Protein AF-A0A9P6I4V7-F1 (afdb_monomer)

InterPro domains:
  IPR004217 Tim10-like [PF02953] (70-133)
  IPR035427 Tim10-like domain superfamily [G3DSA:1.10.287.810] (57-144)
  IPR035427 Tim10-like domain superfamily [SSF144122] (77-143)
  IPR050673 Mitochondrial import inner membrane translocase subunit [PTHR13172] (66-143)

Secondary structure (DSSP, 8-state):
-----PPP-------SHHHHHHHHHHHHHHHHHTSPPP-------------------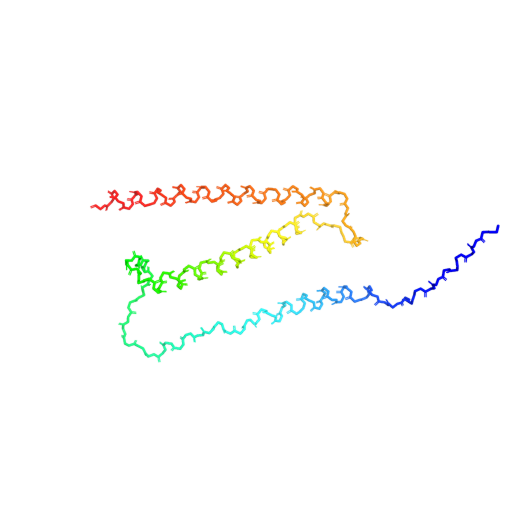-S---HHHHHHHHHHHHHHHHHHHHHHHHHHHHHHHHHH----SSSS--HHHHHHHHHHHHHHHHHHHHHHHHHHHHHHHHHHHHHHT-

Solvent-accessible surface area (backbone atoms only — not comparable to full-atom values): 9210 Å² total; per-residue (Å²): 137,83,84,82,83,77,83,77,82,75,82,88,69,80,71,65,72,49,52,60,48,45,53,55,51,46,54,57,44,52,69,56,60,70,64,62,72,79,72,80,72,75,85,69,90,81,70,89,85,76,79,89,78,87,61,90,77,87,70,81,76,52,77,68,54,46,53,53,47,52,54,51,50,56,55,46,52,56,53,52,50,54,50,52,50,50,55,50,51,54,53,34,44,74,74,33,64,86,76,83,91,55,99,64,81,50,72,67,34,53,54,39,39,57,52,42,53,53,50,50,54,53,48,54,52,53,52,51,54,54,48,53,54,50,54,53,51,53,54,53,53,61,62,73,79,110

Sequence (146 aa):
MLEQQSAVPVPKVDLQRNFIVIVQQHISRHQQTSRQPPILEDTRSNLPNHKPQWTPSFTSLTKTEEAQLQQRLQKRQVKEFMNLFGNLVDHCFVSCIDDFTSKSLSSRETGCISRCVQKQMFSQQRLSERFQEHNAQMTAQMQQNQ

Mean predicted aligned error: 17.01 Å

Foldseek 3Di:
DDDDDDDDDDDPDPPPVVPVVVVVVVVVVVVVCVPDPDDPPPPPPDDPDDDPPPDPPPDDDDPVRVVVVVVVVVVVVVVVVVVLVVVLCVVLCVVQPDDPPDPDDDPRSVVSSVVSNVVSVVVVVVVVVVVVVVVVVVVVVVVVVD

Radius of gyration: 26.48 Å; Cα contacts (8 Å, |Δi|>4): 16; chains: 1; bounding box: 74×67×58 Å

Structure (mmCIF, N/CA/C/O backbone):
data_AF-A0A9P6I4V7-F1
#
_entry.id   AF-A0A9P6I4V7-F1
#
loop_
_atom_site.group_PDB
_atom_site.id
_atom_site.type_symbol
_atom_site.label_atom_id
_atom_site.label_alt_id
_atom_site.label_comp_id
_atom_site.label_asym_id
_atom_site.label_entity_id
_atom_site.label_seq_id
_atom_site.pdbx_PDB_ins_code
_atom_site.Cartn_x
_atom_site.Cartn_y
_atom_site.Cartn_z
_atom_site.occupancy
_atom_site.B_iso_or_equiv
_atom_site.auth_seq_id
_atom_site.auth_comp_id
_atom_site.auth_asym_id
_atom_site.auth_atom_id
_atom_site.pdbx_PDB_model_num
ATOM 1 N N . MET A 1 1 ? 35.462 -43.775 -22.709 1.00 44.00 1 MET A N 1
ATOM 2 C CA . MET A 1 1 ? 34.090 -44.048 -23.177 1.00 44.00 1 MET A CA 1
ATOM 3 C C . MET A 1 1 ? 33.190 -43.008 -22.538 1.00 44.00 1 MET A C 1
ATOM 5 O O . MET A 1 1 ? 32.948 -43.091 -21.345 1.00 44.00 1 MET A O 1
ATOM 9 N N . LEU A 1 2 ? 32.861 -41.955 -23.290 1.00 42.66 2 LEU A N 1
ATOM 10 C CA . LEU A 1 2 ? 31.947 -40.893 -22.870 1.00 42.66 2 LEU A CA 1
ATOM 11 C C . LEU A 1 2 ? 30.522 -41.349 -23.180 1.00 42.66 2 LEU A C 1
ATOM 13 O O . LEU A 1 2 ? 30.220 -41.695 -24.321 1.00 42.66 2 LEU A O 1
ATOM 17 N N . GLU A 1 3 ? 29.686 -41.374 -22.151 1.00 48.09 3 GLU A N 1
ATOM 18 C CA . GLU A 1 3 ? 28.265 -41.683 -22.242 1.00 48.09 3 GLU A CA 1
ATOM 19 C C . GLU A 1 3 ? 27.541 -40.585 -23.035 1.00 48.09 3 GLU A C 1
ATOM 21 O O . GLU A 1 3 ? 27.592 -39.400 -22.702 1.00 48.09 3 GLU A O 1
ATOM 26 N N . GLN A 1 4 ? 26.888 -40.994 -24.118 1.00 47.97 4 GLN A N 1
ATOM 27 C CA . GLN A 1 4 ? 25.976 -40.175 -24.905 1.00 47.97 4 GLN A CA 1
ATOM 28 C C . GLN A 1 4 ? 24.698 -39.910 -24.105 1.00 47.97 4 GLN A C 1
ATOM 30 O O . GLN A 1 4 ? 23.885 -40.810 -23.914 1.00 47.97 4 GLN A O 1
ATOM 35 N N . GLN A 1 5 ? 24.478 -38.658 -23.706 1.00 47.41 5 GLN A N 1
ATOM 36 C CA . GLN A 1 5 ? 23.143 -38.172 -23.360 1.00 47.41 5 GLN A CA 1
ATOM 37 C C . GLN A 1 5 ? 22.449 -37.718 -24.644 1.00 47.41 5 GLN A C 1
ATOM 39 O O . GLN A 1 5 ? 22.793 -36.700 -25.243 1.00 47.41 5 GLN A O 1
ATOM 44 N N . SER A 1 6 ? 21.482 -38.519 -25.084 1.00 41.91 6 SER A N 1
ATOM 45 C CA . SER A 1 6 ? 20.533 -38.159 -26.129 1.00 41.91 6 SER A CA 1
ATOM 46 C C . SER A 1 6 ? 19.486 -37.204 -25.549 1.00 41.91 6 SER A C 1
ATOM 48 O O . SER A 1 6 ? 18.859 -37.465 -24.524 1.00 41.91 6 SER A O 1
ATOM 50 N N . ALA A 1 7 ? 19.326 -36.056 -26.203 1.00 45.28 7 ALA A N 1
ATOM 51 C CA . ALA A 1 7 ? 18.296 -35.081 -25.890 1.00 45.28 7 ALA A CA 1
ATOM 52 C C . ALA A 1 7 ? 16.911 -35.675 -26.193 1.00 45.28 7 ALA A C 1
ATOM 54 O O 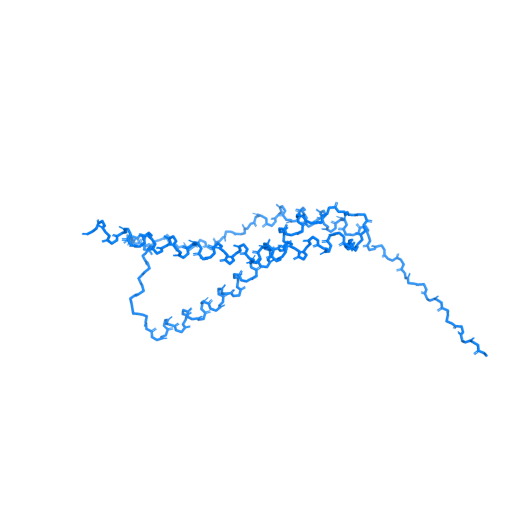. ALA A 1 7 ? 16.616 -36.017 -27.338 1.00 45.28 7 ALA A O 1
ATOM 55 N N . VAL A 1 8 ? 16.050 -35.773 -25.180 1.00 52.25 8 VAL A N 1
ATOM 56 C CA . VAL A 1 8 ? 14.628 -36.075 -25.386 1.00 52.25 8 VAL A CA 1
ATOM 57 C C . VAL A 1 8 ? 13.927 -34.785 -25.837 1.00 52.25 8 VAL A C 1
ATOM 59 O O . VAL A 1 8 ? 14.006 -33.776 -25.131 1.00 52.25 8 VAL A O 1
ATOM 62 N N . PRO A 1 9 ? 13.233 -34.770 -26.989 1.00 48.50 9 PRO A N 1
ATOM 63 C CA . PRO A 1 9 ? 12.470 -33.611 -27.427 1.00 48.50 9 PRO A CA 1
ATOM 64 C C . PRO A 1 9 ? 11.212 -33.470 -26.564 1.00 48.50 9 PRO A C 1
ATOM 66 O O . PRO A 1 9 ? 10.292 -34.283 -26.631 1.00 48.50 9 PRO A O 1
ATOM 69 N N . VAL A 1 10 ? 11.169 -32.420 -25.744 1.00 52.50 10 VAL A N 1
ATOM 70 C CA . VAL A 1 10 ? 9.962 -32.035 -25.002 1.00 52.50 10 VAL A CA 1
ATOM 71 C C . VAL A 1 10 ? 8.901 -31.594 -26.020 1.00 52.50 10 VAL A C 1
ATOM 73 O O . VAL A 1 10 ? 9.214 -30.763 -26.883 1.00 52.50 10 VAL A O 1
ATOM 76 N N . PRO A 1 11 ? 7.662 -32.117 -25.968 1.00 45.81 11 PRO A N 1
ATOM 77 C CA . PRO A 1 11 ? 6.611 -31.694 -26.880 1.00 45.81 11 PRO A CA 1
ATOM 78 C C . PRO A 1 11 ? 6.365 -30.191 -26.711 1.00 45.81 11 PRO A C 1
ATOM 80 O O . PRO A 1 11 ? 6.064 -29.711 -25.617 1.00 45.81 11 PRO A O 1
ATOM 83 N N . LYS A 1 12 ? 6.505 -29.441 -27.810 1.00 53.00 12 LYS A N 1
ATOM 84 C CA . LYS A 1 12 ? 6.112 -28.031 -27.909 1.00 53.00 12 LYS A CA 1
ATOM 85 C C . LYS A 1 12 ? 4.587 -27.952 -27.882 1.00 53.00 12 LYS A C 1
ATOM 87 O O . LYS A 1 12 ? 3.950 -27.801 -28.916 1.00 53.00 12 LYS A O 1
ATOM 92 N N . VAL A 1 13 ? 4.004 -28.106 -26.699 1.00 46.28 13 VAL A N 1
ATOM 93 C CA . VAL A 1 13 ? 2.611 -27.737 -26.460 1.00 46.28 13 VAL A CA 1
ATOM 94 C C . VAL A 1 13 ? 2.597 -26.238 -26.182 1.00 46.28 13 VAL A C 1
ATOM 96 O O . VAL A 1 13 ? 3.196 -25.763 -25.217 1.00 46.28 13 VAL A O 1
ATOM 99 N N . ASP A 1 14 ? 1.974 -25.498 -27.093 1.00 48.72 14 ASP A N 1
ATOM 100 C CA . ASP A 1 14 ? 1.775 -24.051 -27.093 1.00 48.72 14 ASP A CA 1
ATOM 101 C C . ASP A 1 14 ? 1.277 -23.500 -25.744 1.00 48.72 14 ASP A C 1
ATOM 103 O O . ASP A 1 14 ? 0.081 -23.375 -25.485 1.00 48.72 14 ASP A O 1
ATOM 107 N N . LEU A 1 15 ? 2.214 -23.094 -24.883 1.00 54.06 15 LEU A N 1
ATOM 108 C CA . LEU A 1 15 ? 1.932 -22.444 -23.596 1.00 54.06 15 LEU A CA 1
ATOM 109 C C . LEU A 1 15 ? 2.087 -20.912 -23.640 1.00 54.06 15 LEU A C 1
ATOM 111 O O . LEU A 1 15 ? 2.094 -20.247 -22.606 1.00 54.06 15 LEU A O 1
ATOM 115 N N . GLN A 1 16 ? 2.252 -20.327 -24.829 1.00 49.19 16 GLN A N 1
ATOM 116 C CA . GLN A 1 16 ? 2.493 -18.885 -24.997 1.00 49.19 16 GLN A CA 1
ATOM 117 C C . GLN A 1 16 ? 1.348 -18.145 -25.685 1.00 49.19 16 GLN A C 1
ATOM 119 O O . GLN A 1 16 ? 1.150 -16.965 -25.410 1.00 49.19 16 GLN A O 1
ATOM 124 N N . ARG A 1 17 ? 0.508 -18.839 -26.461 1.00 47.16 17 ARG A N 1
ATOM 125 C CA . ARG A 1 17 ? -0.766 -18.276 -26.931 1.00 47.16 17 ARG A CA 1
ATOM 126 C C . ARG A 1 17 ? -1.822 -18.199 -25.826 1.00 47.16 17 ARG A C 1
ATOM 128 O O . ARG A 1 17 ? -2.758 -17.419 -25.935 1.00 47.16 17 ARG A O 1
ATOM 135 N N . ASN A 1 18 ? -1.625 -18.945 -24.738 1.00 53.72 18 ASN A N 1
ATOM 136 C CA . ASN A 1 18 ? -2.512 -18.938 -23.584 1.00 53.72 18 ASN A CA 1
ATOM 137 C C . ASN A 1 18 ? -2.223 -17.829 -22.575 1.00 53.72 18 ASN A C 1
ATOM 139 O O . ASN A 1 18 ? -3.155 -17.465 -21.895 1.00 53.72 18 ASN A O 1
ATOM 143 N N . PHE A 1 19 ? -1.026 -17.249 -22.439 1.00 55.59 19 PHE A N 1
ATOM 144 C CA . PHE A 1 19 ? -0.811 -16.267 -21.356 1.00 55.59 19 PHE A CA 1
ATOM 145 C C . PHE A 1 19 ? -1.361 -14.877 -21.694 1.00 55.59 19 PHE A C 1
ATOM 147 O O . PHE A 1 19 ? -2.011 -14.263 -20.858 1.00 55.59 19 PHE A O 1
ATOM 154 N N . ILE A 1 20 ? -1.203 -14.425 -22.944 1.00 58.53 20 ILE A N 1
ATOM 155 C CA . ILE A 1 20 ? -1.872 -13.207 -23.425 1.00 58.53 20 ILE A CA 1
ATOM 156 C C . ILE A 1 20 ? -3.387 -13.422 -23.425 1.00 58.53 20 ILE A C 1
ATOM 158 O O . ILE A 1 20 ? -4.099 -12.586 -22.892 1.00 58.53 20 ILE A O 1
ATOM 162 N N . VAL A 1 21 ? -3.891 -14.573 -23.898 1.00 54.94 21 VAL A N 1
ATOM 163 C CA . VAL A 1 21 ? -5.324 -14.906 -23.790 1.00 54.94 21 VAL A CA 1
ATOM 164 C C . VAL A 1 21 ? -5.757 -15.028 -22.330 1.00 54.94 21 VAL A C 1
ATOM 166 O O . VAL A 1 21 ? -6.829 -14.557 -22.015 1.00 54.94 21 VAL A O 1
ATOM 169 N N . ILE A 1 22 ? -4.953 -15.558 -21.407 1.00 62.81 22 ILE A N 1
ATOM 170 C CA . ILE A 1 22 ? -5.280 -15.645 -19.977 1.00 62.81 22 ILE A CA 1
ATOM 171 C C . ILE A 1 22 ? -5.325 -14.253 -19.366 1.00 62.81 22 ILE A C 1
ATOM 173 O O . ILE A 1 22 ? -6.294 -13.977 -18.686 1.00 62.81 22 ILE A O 1
ATOM 177 N N . VAL A 1 23 ? -4.376 -13.354 -19.634 1.00 67.19 23 VAL A N 1
ATOM 178 C CA . VAL A 1 23 ? -4.403 -11.978 -19.112 1.00 67.19 23 VAL A CA 1
ATOM 179 C C . VAL A 1 23 ? -5.534 -11.171 -19.763 1.00 67.19 23 VAL A C 1
ATOM 181 O O . VAL A 1 23 ? -6.283 -10.516 -19.049 1.00 67.19 23 VAL A O 1
ATOM 184 N N . GLN A 1 24 ? -5.780 -11.303 -21.071 1.00 53.25 24 GLN A N 1
ATOM 185 C CA . GLN A 1 24 ? -6.917 -10.671 -21.761 1.00 53.25 24 GLN A CA 1
ATOM 186 C C . GLN A 1 24 ? -8.272 -11.241 -21.288 1.00 53.25 24 GLN A C 1
ATOM 188 O O . GLN A 1 24 ? -9.235 -10.496 -21.112 1.00 53.25 24 GLN A O 1
ATOM 193 N N . GLN A 1 25 ? -8.351 -12.548 -21.018 1.00 52.94 25 GLN A N 1
ATOM 194 C CA . GLN A 1 25 ? -9.519 -13.254 -20.476 1.00 52.94 25 GLN A CA 1
ATOM 195 C C . GLN A 1 25 ? -9.668 -13.011 -18.968 1.00 52.94 25 GLN A C 1
ATOM 197 O O . GLN A 1 25 ? -10.775 -13.127 -18.455 1.00 52.94 25 GLN A O 1
ATOM 202 N N . HIS A 1 26 ? -8.598 -12.665 -18.246 1.00 59.25 26 HIS A N 1
ATOM 203 C CA . HIS A 1 26 ? -8.618 -12.320 -16.824 1.00 59.25 26 HIS A CA 1
ATOM 204 C C . HIS A 1 26 ? -8.962 -10.844 -16.620 1.00 59.25 26 HIS A C 1
ATOM 206 O O . HIS A 1 26 ? -9.717 -10.560 -15.701 1.00 59.25 26 HIS A O 1
ATOM 212 N N . ILE A 1 27 ? -8.536 -9.943 -17.516 1.00 59.69 27 ILE A N 1
ATOM 213 C CA . ILE A 1 27 ? -8.995 -8.546 -17.617 1.00 59.69 27 ILE A CA 1
ATOM 214 C C . ILE A 1 27 ? -10.476 -8.512 -18.035 1.00 59.69 27 ILE A C 1
ATOM 216 O O . ILE A 1 27 ? -11.283 -7.849 -17.386 1.00 59.69 27 ILE A O 1
ATOM 220 N N . SER A 1 28 ? -10.880 -9.320 -19.025 1.00 53.03 28 SER A N 1
ATOM 221 C CA . SER A 1 28 ? -12.293 -9.448 -19.430 1.00 53.03 28 SER A CA 1
ATOM 222 C C . SER A 1 28 ? -13.164 -10.143 -18.365 1.00 53.03 28 SER A C 1
ATOM 224 O O . SER A 1 28 ? -14.329 -9.787 -18.201 1.00 53.03 28 SER A O 1
ATOM 226 N N . ARG A 1 29 ? -12.614 -11.084 -17.574 1.00 53.25 29 ARG A N 1
ATOM 227 C CA . ARG A 1 29 ? -13.292 -11.661 -16.391 1.00 53.25 29 ARG A CA 1
ATOM 228 C C . ARG A 1 29 ? -13.266 -10.740 -15.165 1.00 53.25 29 ARG A C 1
ATOM 230 O O . ARG A 1 29 ? -14.202 -10.794 -14.371 1.00 53.25 29 ARG A O 1
ATOM 237 N N . HIS A 1 30 ? -12.283 -9.846 -15.028 1.00 52.66 30 HIS A N 1
ATOM 238 C CA . HIS A 1 30 ? -12.281 -8.801 -13.994 1.00 52.66 30 HIS A CA 1
ATOM 239 C C . HIS A 1 30 ? -13.382 -7.762 -14.233 1.00 52.66 30 HIS A C 1
ATOM 241 O O . HIS A 1 30 ? -13.929 -7.220 -13.277 1.00 52.66 30 HIS A O 1
ATOM 247 N N . GLN A 1 31 ? -13.774 -7.540 -15.491 1.00 51.56 31 GLN A N 1
ATOM 248 C CA . GLN A 1 31 ? -14.919 -6.690 -15.821 1.00 51.56 31 GLN A CA 1
ATOM 249 C C . GLN A 1 31 ? -16.282 -7.383 -15.605 1.00 51.56 31 GLN A C 1
ATOM 251 O O . GLN A 1 31 ? -17.307 -6.709 -15.573 1.00 51.56 31 GLN A O 1
ATOM 256 N N . GLN A 1 32 ? -16.311 -8.710 -15.401 1.00 51.06 32 GLN A N 1
ATOM 257 C CA . GLN A 1 32 ? -17.514 -9.462 -15.005 1.00 51.06 32 GLN A CA 1
ATOM 258 C C . GLN A 1 32 ? -17.602 -9.709 -13.486 1.00 51.06 32 GLN A C 1
ATOM 260 O O . GLN A 1 32 ? -18.708 -9.754 -12.954 1.00 51.06 32 GLN A O 1
ATOM 265 N N . THR A 1 33 ? -16.473 -9.794 -12.768 1.00 46.66 33 THR A N 1
ATOM 266 C CA . THR A 1 33 ? -16.435 -9.963 -11.295 1.00 46.66 33 THR A CA 1
ATOM 267 C C . THR A 1 33 ? -16.717 -8.668 -10.512 1.00 46.66 33 THR A C 1
ATOM 269 O O . THR A 1 33 ? -16.897 -8.692 -9.297 1.00 46.66 33 THR A O 1
ATOM 272 N N . SER A 1 34 ? -16.800 -7.520 -11.196 1.00 42.53 34 SER A N 1
ATOM 273 C CA . SER A 1 34 ? -17.305 -6.266 -10.619 1.00 42.53 34 SER A CA 1
ATOM 274 C C . SER A 1 34 ? -18.830 -6.248 -10.452 1.00 42.53 34 SER A C 1
ATOM 276 O O . SER A 1 34 ? -19.349 -5.362 -9.776 1.00 42.53 34 SER A O 1
ATOM 278 N N . ARG A 1 35 ? -19.561 -7.257 -10.955 1.00 45.84 35 ARG A N 1
ATOM 279 C CA . ARG A 1 35 ? -20.851 -7.626 -10.358 1.00 45.84 35 ARG A CA 1
ATOM 280 C C . ARG A 1 35 ? -20.587 -8.462 -9.114 1.00 45.84 35 ARG A C 1
ATOM 282 O O . ARG A 1 35 ? -20.729 -9.682 -9.114 1.00 45.84 35 ARG A O 1
ATOM 289 N N . GLN A 1 36 ? -20.195 -7.771 -8.048 1.00 49.28 36 GLN A N 1
ATOM 290 C CA . GLN A 1 36 ? -20.359 -8.314 -6.712 1.00 49.28 36 GLN A CA 1
ATOM 291 C C . GLN A 1 36 ? -21.832 -8.730 -6.542 1.00 49.28 36 GLN A C 1
ATOM 293 O O . GLN A 1 36 ? -22.722 -7.949 -6.898 1.00 49.28 36 GLN A O 1
ATOM 298 N N . PRO A 1 37 ? -22.117 -9.934 -6.015 1.00 54.84 37 PRO A N 1
ATOM 299 C CA . PRO A 1 37 ? -23.414 -10.185 -5.407 1.00 54.84 37 PRO A CA 1
ATOM 300 C C . PRO A 1 37 ? -23.619 -9.138 -4.304 1.00 54.84 37 PRO A C 1
ATOM 302 O O . PRO A 1 37 ? -22.627 -8.721 -3.693 1.00 54.84 37 PRO A O 1
ATOM 305 N N . PRO A 1 38 ? -24.859 -8.685 -4.055 1.00 52.66 38 PRO A N 1
ATOM 306 C CA . PRO A 1 38 ? -25.109 -7.758 -2.966 1.00 52.66 38 PRO A CA 1
ATOM 307 C C . PRO A 1 38 ? -24.463 -8.333 -1.706 1.00 52.66 38 PRO A C 1
ATOM 309 O O . PRO A 1 38 ? -24.688 -9.491 -1.341 1.00 52.66 38 PRO A O 1
ATOM 312 N N . ILE A 1 39 ? -23.608 -7.522 -1.074 1.00 54.72 39 ILE A N 1
ATOM 313 C CA . ILE A 1 39 ? -23.401 -7.601 0.368 1.00 54.72 39 ILE A CA 1
ATOM 314 C C . ILE A 1 39 ? -24.756 -7.937 0.975 1.00 54.72 39 ILE A C 1
ATOM 316 O O . ILE A 1 39 ? -25.730 -7.278 0.625 1.00 54.72 39 ILE A O 1
ATOM 320 N N . LEU A 1 40 ? -24.811 -8.999 1.780 1.00 46.09 40 LEU A N 1
ATOM 321 C CA . LEU A 1 40 ? -25.983 -9.378 2.553 1.00 46.09 40 LEU A CA 1
ATOM 322 C C . LEU A 1 40 ? -26.649 -8.090 3.050 1.00 46.09 40 LEU A C 1
ATOM 324 O O . LEU A 1 40 ? -26.121 -7.428 3.946 1.00 46.09 40 LEU A O 1
ATOM 328 N N . GLU A 1 41 ? -27.743 -7.698 2.395 1.00 43.09 41 GLU A N 1
ATOM 329 C CA . GLU A 1 41 ? -28.680 -6.763 2.972 1.00 43.09 41 GLU A CA 1
ATOM 330 C C . GLU A 1 41 ? -29.091 -7.466 4.249 1.00 43.09 41 GLU A C 1
ATOM 332 O O . GLU A 1 41 ? -29.732 -8.518 4.225 1.00 43.09 41 GLU A O 1
ATOM 337 N N . ASP A 1 42 ? -28.615 -6.940 5.371 1.00 42.34 42 ASP A N 1
ATOM 338 C CA . ASP A 1 42 ? -29.234 -7.206 6.646 1.00 42.34 42 ASP A CA 1
ATOM 339 C C . ASP A 1 42 ? -30.691 -6.797 6.420 1.00 42.34 42 ASP A C 1
ATOM 341 O O . ASP A 1 42 ? -31.002 -5.608 6.307 1.00 42.34 42 ASP A O 1
ATOM 345 N N . THR A 1 43 ? -31.572 -7.777 6.207 1.00 49.81 43 THR A N 1
ATOM 346 C CA . THR A 1 43 ? -33.019 -7.594 6.178 1.00 49.81 43 THR A CA 1
ATOM 347 C C . THR A 1 43 ? -33.421 -7.077 7.550 1.00 49.81 43 THR A C 1
ATOM 349 O O . THR A 1 43 ? -33.898 -7.813 8.408 1.00 49.81 43 THR A O 1
ATOM 352 N N . ARG A 1 44 ? -33.211 -5.782 7.771 1.00 48.88 44 ARG A N 1
ATOM 353 C CA . ARG A 1 44 ? -33.754 -5.017 8.883 1.00 48.88 44 ARG A CA 1
ATOM 354 C C . ARG A 1 44 ? -34.913 -4.164 8.391 1.00 48.88 44 ARG A C 1
ATOM 356 O O . ARG A 1 44 ? -35.091 -3.026 8.801 1.00 48.88 44 ARG A O 1
ATOM 363 N N . SER A 1 45 ? -35.748 -4.735 7.532 1.00 47.44 45 SER A N 1
ATOM 364 C CA . SER A 1 45 ? -37.098 -4.248 7.276 1.00 47.44 45 SER A CA 1
ATOM 365 C C . SER A 1 45 ? -38.048 -4.850 8.317 1.00 47.44 45 SER A C 1
ATOM 367 O O . SER A 1 45 ? -38.792 -5.778 8.008 1.00 47.44 45 SER A O 1
ATOM 369 N N . ASN A 1 46 ? -37.926 -4.359 9.559 1.00 54.53 46 ASN A N 1
ATOM 370 C CA . ASN A 1 46 ? -38.935 -4.267 10.634 1.00 54.53 46 ASN A CA 1
ATOM 371 C C . ASN A 1 46 ? -38.258 -4.297 12.014 1.00 54.53 46 ASN A C 1
ATOM 373 O O . ASN A 1 46 ? -38.205 -5.329 12.675 1.00 54.53 46 ASN A O 1
ATOM 377 N N . LEU A 1 47 ? -37.768 -3.146 12.476 1.00 46.84 47 LEU A N 1
ATOM 378 C CA . LEU A 1 47 ? -37.605 -2.885 13.907 1.00 46.84 47 LEU A CA 1
ATOM 379 C C . LEU A 1 47 ? -38.035 -1.432 14.164 1.00 46.84 47 LEU A C 1
ATOM 381 O O . LEU A 1 47 ? -37.507 -0.533 13.503 1.00 46.84 47 LEU A O 1
ATOM 385 N N . PRO A 1 48 ? -38.997 -1.171 15.067 1.00 56.00 48 PRO A N 1
ATOM 386 C CA . PRO A 1 48 ? -39.444 0.185 15.328 1.00 56.00 48 PRO A CA 1
ATOM 387 C C . PRO A 1 48 ? -38.316 0.955 16.026 1.00 56.00 48 PRO A C 1
ATOM 389 O O . PRO A 1 48 ? -37.883 0.596 17.115 1.00 56.00 48 PRO A O 1
ATOM 392 N N . ASN A 1 49 ? -37.855 2.016 15.362 1.00 63.66 49 ASN A N 1
ATOM 393 C CA . ASN A 1 49 ? -37.146 3.158 15.939 1.00 63.66 49 ASN A CA 1
ATOM 394 C C . ASN A 1 49 ? -35.912 2.818 16.807 1.00 63.66 49 ASN A C 1
ATOM 396 O O . ASN A 1 49 ? -35.973 2.837 18.033 1.00 63.66 49 ASN A O 1
ATOM 400 N N . HIS A 1 50 ? -34.752 2.583 16.181 1.00 54.94 50 HIS A N 1
ATOM 401 C CA . HIS A 1 50 ? -33.472 2.660 16.892 1.00 54.94 50 HIS A CA 1
ATOM 402 C C . HIS A 1 50 ? -32.462 3.530 16.138 1.00 54.94 50 HIS A C 1
ATOM 404 O O . HIS A 1 50 ? -32.188 3.331 14.957 1.00 54.94 50 HIS A O 1
ATOM 410 N N . LYS A 1 51 ? -31.938 4.517 16.871 1.00 44.47 51 LYS A N 1
ATOM 411 C CA . LYS A 1 51 ? -30.956 5.527 16.458 1.00 44.47 51 LYS A CA 1
ATOM 412 C C . LYS A 1 51 ? -29.690 4.872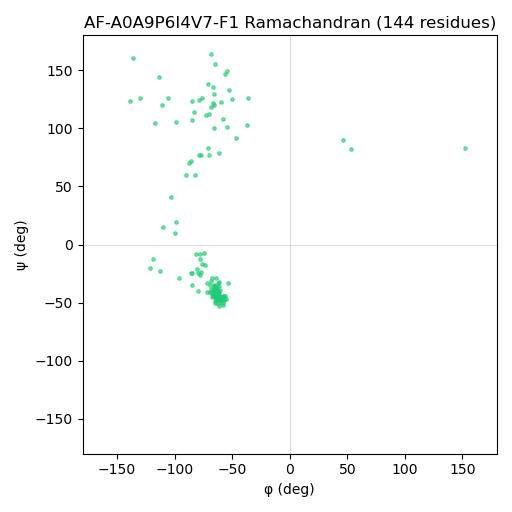 15.871 1.00 44.47 51 LYS A C 1
ATOM 414 O O . LYS A 1 51 ? -29.320 3.789 16.332 1.00 44.47 51 LYS A O 1
ATOM 419 N N . PRO A 1 52 ? -28.991 5.512 14.911 1.00 47.78 52 PRO A N 1
ATOM 420 C CA . PRO A 1 52 ? -27.730 5.001 14.382 1.00 47.78 52 PRO A CA 1
ATOM 421 C C . PRO A 1 52 ? -26.663 5.022 15.481 1.00 47.78 52 PRO A C 1
ATOM 423 O O . PRO A 1 52 ? -26.088 6.059 15.802 1.00 47.78 52 PRO A O 1
ATOM 426 N N . GLN A 1 53 ? -26.415 3.864 16.089 1.00 52.28 53 GLN A N 1
ATOM 427 C CA . GLN A 1 53 ? -25.410 3.699 17.129 1.00 52.28 53 GLN A CA 1
ATOM 428 C C . GLN A 1 53 ? -24.049 3.376 16.504 1.00 52.28 53 GLN A C 1
ATOM 430 O O . GLN A 1 53 ? -23.535 2.270 16.631 1.00 52.28 53 GLN A O 1
ATOM 435 N N . TRP A 1 54 ? -23.438 4.360 15.841 1.00 49.91 54 TRP A N 1
ATOM 436 C CA . TRP A 1 54 ? -21.976 4.401 15.753 1.00 49.91 54 TRP A CA 1
ATOM 437 C C . TRP A 1 54 ? -21.441 5.198 16.946 1.00 49.91 54 TRP A C 1
ATOM 439 O O . TRP A 1 54 ? -20.825 6.243 16.807 1.00 49.91 54 TRP A O 1
ATOM 449 N N . THR A 1 55 ? -21.733 4.735 18.159 1.00 49.16 55 THR A N 1
ATOM 450 C CA . THR A 1 55 ? -20.956 5.138 19.333 1.00 49.16 55 THR A CA 1
ATOM 451 C C . THR A 1 55 ? -20.082 3.948 19.696 1.00 49.16 55 THR A C 1
ATOM 453 O O . THR A 1 55 ? -20.628 2.853 19.868 1.00 49.16 55 THR A O 1
ATOM 456 N N . PRO A 1 56 ? -18.753 4.095 19.824 1.00 56.25 56 PRO A N 1
ATOM 457 C CA . PRO A 1 56 ? -17.927 3.037 20.379 1.00 56.25 56 PRO A CA 1
ATOM 458 C C . PRO A 1 56 ? -18.220 2.949 21.882 1.00 56.25 56 PRO A C 1
ATOM 460 O O . PRO A 1 56 ? -17.530 3.539 22.706 1.00 56.25 56 PRO A O 1
ATOM 463 N N . SER A 1 57 ? -19.284 2.236 22.252 1.00 57.03 57 SER A N 1
ATOM 464 C CA . SER A 1 57 ? -19.592 1.911 23.643 1.00 57.03 57 SER A CA 1
ATOM 465 C C . SER A 1 57 ? -18.665 0.780 24.089 1.00 57.03 57 SER A C 1
ATOM 467 O O . SER A 1 57 ? -19.056 -0.381 24.144 1.00 57.03 57 SER A O 1
ATOM 469 N N . PHE A 1 58 ? -17.403 1.113 24.371 1.00 57.38 58 PHE A N 1
ATOM 470 C CA . PHE A 1 58 ? -16.466 0.214 25.048 1.00 57.38 58 PHE A CA 1
ATOM 471 C C . PHE A 1 58 ? -16.707 0.294 26.561 1.00 57.38 58 PHE A C 1
ATOM 473 O O . PHE A 1 58 ? -15.856 0.727 27.330 1.00 57.38 58 PHE A O 1
ATOM 480 N N . THR A 1 59 ? -17.916 -0.041 27.001 1.00 64.94 59 THR A N 1
ATOM 481 C CA . THR A 1 59 ? -18.272 -0.066 28.423 1.00 64.94 59 THR A CA 1
ATOM 482 C C . THR A 1 59 ? -18.623 -1.497 28.801 1.00 64.94 59 THR A C 1
ATOM 484 O O . THR A 1 59 ? -19.668 -2.000 28.405 1.00 64.94 59 THR A O 1
ATOM 487 N N . SER A 1 60 ? -17.679 -2.128 29.511 1.00 66.62 60 SER A N 1
ATOM 488 C CA . SER A 1 60 ? -17.697 -3.476 30.104 1.00 66.62 60 SER A CA 1
ATOM 489 C C . SER A 1 60 ? -18.199 -4.603 29.193 1.00 66.62 60 SER A C 1
ATOM 491 O O . SER A 1 60 ? -19.376 -4.955 29.218 1.00 66.62 60 SER A O 1
ATOM 493 N N . LEU A 1 61 ? -17.279 -5.224 28.449 1.00 70.69 61 LEU A N 1
ATOM 494 C CA . LEU A 1 61 ? -17.551 -6.507 27.803 1.00 70.69 61 LEU A CA 1
ATOM 495 C C . LEU A 1 61 ? -17.622 -7.610 28.866 1.00 70.69 61 LEU A C 1
ATOM 497 O O . LEU A 1 61 ? -16.798 -7.663 29.782 1.00 70.69 61 LEU A O 1
ATOM 501 N N . THR A 1 62 ? -18.581 -8.522 28.736 1.00 83.44 62 THR A N 1
ATOM 502 C CA . THR A 1 62 ? -18.549 -9.786 29.479 1.00 83.44 62 THR A CA 1
ATOM 503 C C . THR A 1 62 ? -17.350 -10.627 29.016 1.00 83.44 62 THR A C 1
ATOM 505 O O . THR A 1 62 ? -16.895 -10.502 27.879 1.00 83.44 62 THR A O 1
ATOM 508 N N . LYS A 1 63 ? -16.837 -11.535 29.862 1.00 82.75 63 LYS A N 1
ATOM 509 C CA . LYS A 1 63 ? -15.676 -12.390 29.515 1.00 82.75 63 LYS A CA 1
ATOM 510 C C . LYS A 1 63 ? -15.871 -13.167 28.203 1.00 82.75 63 LYS A C 1
ATOM 512 O O . LYS A 1 63 ? -14.918 -13.407 27.467 1.00 82.75 63 LYS A O 1
ATOM 517 N N . THR A 1 64 ? -17.110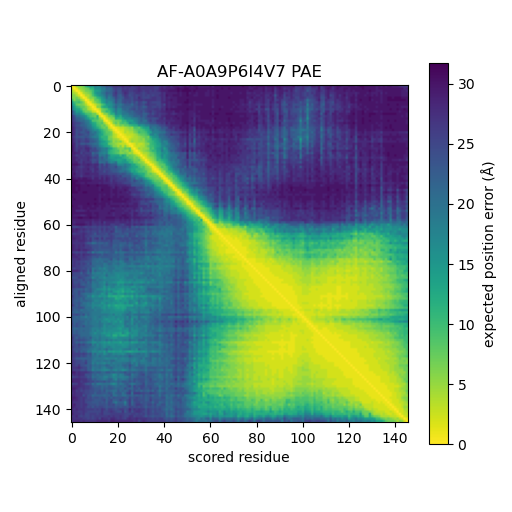 -13.553 27.899 1.00 83.62 64 THR A N 1
ATOM 518 C CA . THR A 1 64 ? -17.463 -14.245 26.654 1.00 83.62 64 THR A CA 1
ATOM 519 C C . THR A 1 64 ? -17.411 -13.308 25.445 1.00 83.62 64 THR A C 1
ATOM 521 O O . THR A 1 64 ? -16.902 -13.698 24.395 1.00 83.62 64 THR A O 1
ATOM 524 N N . GLU A 1 65 ? -17.884 -12.069 25.581 1.00 82.88 65 GLU A N 1
ATOM 525 C CA . GLU A 1 65 ? -17.804 -11.057 24.521 1.00 82.88 65 GLU A CA 1
ATOM 526 C C . GLU A 1 65 ? -16.361 -10.603 24.274 1.00 82.88 65 GLU A C 1
ATOM 528 O O . GLU A 1 65 ? -15.978 -10.391 23.125 1.00 82.88 65 GLU A O 1
ATOM 533 N N . GLU A 1 66 ? -15.531 -10.526 25.317 1.00 83.12 66 GLU A N 1
ATOM 534 C CA . GLU A 1 66 ? -14.100 -10.235 25.192 1.00 83.12 66 GLU A CA 1
ATOM 535 C C . GLU A 1 66 ? -13.375 -11.315 24.374 1.00 83.12 66 GLU A C 1
ATOM 537 O O . GLU A 1 66 ? -12.649 -10.992 23.433 1.00 83.12 66 GLU A O 1
ATOM 542 N N . ALA A 1 67 ? -13.627 -12.599 24.654 1.00 86.00 67 ALA A N 1
ATOM 543 C CA . ALA A 1 67 ? -13.045 -13.704 23.889 1.00 86.00 67 ALA A CA 1
ATOM 544 C C . ALA A 1 67 ? -13.484 -13.680 22.412 1.00 86.00 67 ALA A C 1
ATOM 546 O O . ALA A 1 67 ? -12.671 -13.856 21.499 1.00 86.00 67 ALA A O 1
ATOM 547 N N . GLN A 1 68 ? -14.766 -13.402 22.154 1.00 86.19 68 GLN A N 1
ATOM 548 C CA . GLN A 1 68 ? -15.277 -13.244 20.791 1.00 86.19 68 GLN A CA 1
ATOM 549 C C . GLN A 1 68 ? -14.657 -12.033 20.083 1.00 86.19 68 GLN A C 1
ATOM 551 O O . GLN A 1 68 ? -14.327 -12.115 18.895 1.00 86.19 68 GLN A O 1
ATOM 556 N N . LEU A 1 69 ? -14.472 -10.917 20.791 1.00 85.19 69 LEU A N 1
ATOM 557 C CA . LEU A 1 69 ? -13.820 -9.724 20.263 1.00 85.19 69 LEU A CA 1
ATOM 558 C C . LEU A 1 69 ? -12.358 -10.010 19.910 1.00 85.19 69 LEU A C 1
ATOM 560 O O . LEU A 1 69 ? -11.942 -9.703 18.795 1.00 85.19 69 LEU A O 1
ATOM 564 N N . GLN A 1 70 ? -11.602 -10.655 20.798 1.00 85.62 70 GLN A N 1
ATOM 565 C CA . GLN A 1 70 ? -10.217 -11.055 20.536 1.00 85.62 70 GLN A CA 1
ATOM 566 C C . GLN A 1 70 ? -10.117 -11.944 19.292 1.00 85.62 70 GLN A C 1
ATOM 568 O O . GLN A 1 70 ? -9.289 -11.691 18.414 1.00 85.62 70 GLN A O 1
ATOM 573 N N . GLN A 1 71 ? -11.016 -12.922 19.143 1.00 88.12 71 GLN A N 1
ATOM 574 C CA . GLN A 1 71 ? -11.056 -13.769 17.951 1.00 88.12 71 GLN A CA 1
ATOM 575 C C . GLN A 1 71 ? -11.345 -12.958 16.674 1.00 88.12 71 GLN A C 1
ATOM 577 O O . GLN A 1 71 ? -10.749 -13.206 15.623 1.00 88.12 71 GLN A O 1
ATOM 582 N N . ARG A 1 72 ? -12.249 -11.971 16.738 1.00 83.62 72 ARG A N 1
ATOM 583 C CA . ARG A 1 72 ? -12.543 -11.075 15.606 1.00 83.62 72 ARG A CA 1
ATOM 584 C C . ARG A 1 72 ? -11.355 -10.174 15.266 1.00 83.62 72 ARG A C 1
ATOM 586 O O . ARG A 1 72 ? -11.075 -9.983 14.084 1.00 83.62 72 ARG A O 1
ATOM 593 N N . LEU A 1 73 ? -10.640 -9.662 16.268 1.00 85.81 73 LEU A N 1
ATOM 594 C CA . LEU A 1 73 ? -9.448 -8.830 16.083 1.00 85.81 73 LEU A CA 1
ATOM 595 C C . LEU A 1 73 ? -8.312 -9.608 15.411 1.00 85.81 73 LEU A C 1
ATOM 597 O O . LEU A 1 73 ? -7.725 -9.110 14.454 1.00 85.81 73 LEU A O 1
ATOM 601 N N . GLN A 1 74 ? -8.063 -10.851 15.831 1.00 86.44 74 GLN A N 1
ATOM 602 C CA . GLN A 1 74 ? -7.062 -11.717 15.194 1.00 86.44 74 GLN A CA 1
ATOM 603 C C . GLN A 1 74 ? -7.398 -11.991 13.723 1.00 86.44 74 GLN A C 1
ATOM 605 O O . GLN A 1 74 ? -6.554 -11.827 12.843 1.00 86.44 74 GLN A O 1
ATOM 610 N N . LYS A 1 75 ? -8.658 -12.337 13.425 1.00 85.81 75 LYS A N 1
ATOM 611 C CA . LYS A 1 75 ? -9.109 -12.532 12.035 1.00 85.81 75 LYS A CA 1
ATOM 612 C C . LYS A 1 75 ? -8.958 -11.259 11.204 1.00 85.81 75 LYS A C 1
ATOM 614 O O . LYS A 1 75 ? -8.579 -11.322 10.035 1.00 85.81 75 LYS A O 1
ATOM 619 N N . ARG A 1 76 ? -9.244 -10.101 11.804 1.00 87.38 76 ARG A N 1
ATOM 620 C CA . ARG A 1 76 ? -9.090 -8.806 11.142 1.00 87.38 76 ARG A CA 1
ATOM 621 C C . ARG A 1 76 ? -7.630 -8.511 10.818 1.00 87.38 76 ARG A C 1
ATOM 623 O O . ARG A 1 76 ? -7.360 -8.093 9.702 1.00 87.38 76 ARG A O 1
ATOM 630 N N . GLN A 1 77 ? -6.704 -8.780 11.733 1.00 85.06 77 GLN A N 1
ATOM 631 C CA . GLN A 1 77 ? -5.275 -8.555 11.512 1.00 85.06 77 GLN A CA 1
ATOM 632 C C . GLN A 1 77 ? -4.762 -9.279 10.256 1.00 85.06 77 GLN A C 1
ATOM 634 O O . GLN A 1 77 ? -4.102 -8.665 9.421 1.00 85.06 77 GLN A O 1
ATOM 639 N N . VAL A 1 78 ? -5.118 -10.557 10.078 1.00 89.56 78 VAL A N 1
ATOM 640 C CA . VAL A 1 78 ? -4.721 -11.334 8.888 1.00 89.56 78 VAL A CA 1
ATOM 641 C C . VAL A 1 78 ? -5.335 -10.748 7.616 1.00 89.56 78 VAL A C 1
ATOM 643 O O . VAL A 1 78 ? -4.649 -10.618 6.604 1.00 89.56 78 VAL A O 1
ATOM 646 N N . LYS A 1 79 ? -6.614 -10.355 7.660 1.00 90.31 79 LYS A N 1
ATOM 647 C CA . LYS A 1 79 ? -7.284 -9.719 6.517 1.00 90.31 79 LYS A CA 1
ATOM 648 C C . LYS A 1 79 ? -6.606 -8.404 6.120 1.00 90.31 79 LYS A C 1
ATOM 650 O O . LYS A 1 79 ? -6.387 -8.177 4.934 1.00 90.31 79 LYS A O 1
ATOM 655 N N . GLU A 1 80 ? -6.262 -7.565 7.092 1.00 89.44 80 GLU A N 1
ATOM 656 C CA . GLU A 1 80 ? -5.555 -6.305 6.838 1.00 89.44 80 GLU A CA 1
ATOM 657 C C . GLU A 1 80 ? -4.158 -6.548 6.267 1.00 89.44 80 GLU A C 1
ATOM 659 O O . GLU A 1 80 ? -3.752 -5.865 5.331 1.00 89.44 80 GLU A O 1
ATOM 664 N N . PHE A 1 81 ? -3.446 -7.566 6.756 1.00 89.94 81 PHE A N 1
ATOM 665 C CA . PHE A 1 81 ? -2.154 -7.949 6.193 1.00 89.94 81 PHE A CA 1
ATOM 666 C C . PHE A 1 81 ? -2.266 -8.368 4.720 1.00 89.94 81 PHE A C 1
ATOM 668 O O . PHE A 1 81 ? -1.486 -7.904 3.892 1.00 89.94 81 PHE A O 1
ATOM 675 N N . MET A 1 82 ? -3.257 -9.193 4.370 1.00 90.19 82 MET A N 1
ATOM 676 C CA . MET A 1 82 ? -3.466 -9.611 2.977 1.00 90.19 82 MET A CA 1
ATOM 677 C C . MET A 1 82 ? -3.824 -8.430 2.073 1.00 90.19 82 MET A C 1
ATOM 679 O O . MET A 1 82 ? -3.349 -8.353 0.942 1.00 90.19 82 MET A O 1
ATOM 683 N N . ASN A 1 83 ? -4.611 -7.481 2.579 1.00 91.56 83 ASN A N 1
ATOM 684 C CA . ASN A 1 83 ? -4.930 -6.257 1.854 1.00 91.56 83 ASN A CA 1
ATOM 685 C C . ASN A 1 83 ? -3.689 -5.367 1.662 1.00 91.56 83 ASN A C 1
ATOM 687 O O . ASN A 1 83 ? -3.442 -4.864 0.570 1.00 91.56 83 ASN A O 1
ATOM 691 N N . LEU A 1 84 ? -2.868 -5.200 2.702 1.00 90.56 84 LEU A N 1
ATOM 692 C CA . LEU A 1 84 ? -1.603 -4.468 2.620 1.00 90.56 84 LEU A CA 1
ATOM 693 C C . LEU A 1 84 ? -0.661 -5.104 1.590 1.00 90.56 84 LEU A C 1
ATOM 695 O O . LEU A 1 84 ? -0.084 -4.394 0.770 1.00 90.56 84 LEU A O 1
ATOM 699 N N . PHE A 1 85 ? -0.541 -6.432 1.606 1.00 92.12 85 PHE A N 1
ATOM 700 C CA . PHE A 1 85 ? 0.273 -7.168 0.647 1.00 92.12 85 PHE A CA 1
ATOM 701 C C . PHE A 1 85 ? -0.237 -6.998 -0.791 1.00 92.12 85 PHE A C 1
ATOM 703 O O . PHE A 1 85 ? 0.563 -6.702 -1.675 1.00 92.12 85 PHE A O 1
ATOM 710 N N . GLY A 1 86 ? -1.550 -7.111 -1.023 1.00 93.75 86 GLY A N 1
ATOM 711 C CA . GLY A 1 86 ? -2.146 -6.890 -2.346 1.00 93.75 86 GLY A CA 1
ATOM 712 C C . GLY A 1 86 ? -1.846 -5.491 -2.887 1.00 93.75 86 GLY A C 1
ATOM 713 O O . GLY A 1 86 ? -1.252 -5.350 -3.952 1.00 93.75 86 GLY A O 1
ATOM 714 N N . ASN A 1 87 ? -2.131 -4.457 -2.090 1.00 92.75 87 ASN A N 1
ATOM 715 C CA . ASN A 1 87 ? -1.868 -3.069 -2.478 1.00 92.75 87 ASN A CA 1
ATOM 716 C C . ASN A 1 87 ? -0.375 -2.788 -2.717 1.00 92.75 87 ASN A C 1
ATOM 718 O O . ASN A 1 87 ? -0.023 -2.001 -3.594 1.00 92.75 87 ASN A O 1
ATOM 722 N N . LEU A 1 88 ? 0.515 -3.413 -1.938 1.00 95.12 88 LEU A N 1
ATOM 723 C CA . LEU A 1 88 ? 1.962 -3.299 -2.117 1.00 95.12 88 LEU A CA 1
ATOM 724 C C . LEU A 1 88 ? 2.402 -3.866 -3.469 1.00 95.12 88 LEU A C 1
ATOM 726 O O . LEU A 1 88 ? 3.146 -3.207 -4.198 1.00 95.12 88 LEU A O 1
ATOM 730 N N . VAL A 1 89 ? 1.958 -5.085 -3.781 1.00 95.19 89 VAL A N 1
ATOM 731 C CA . VAL A 1 89 ? 2.310 -5.774 -5.024 1.00 95.19 89 VAL A CA 1
ATOM 732 C C . VAL A 1 89 ? 1.775 -5.000 -6.224 1.00 95.19 89 VAL A C 1
ATOM 734 O O . VAL A 1 89 ? 2.556 -4.704 -7.126 1.00 95.19 89 VAL A O 1
ATOM 737 N N . ASP A 1 90 ? 0.506 -4.588 -6.200 1.00 95.69 90 ASP A N 1
ATOM 738 C CA . ASP A 1 90 ? -0.114 -3.827 -7.291 1.00 95.69 90 ASP A CA 1
ATOM 739 C C . ASP A 1 90 ? 0.605 -2.492 -7.529 1.00 95.69 90 ASP A C 1
ATOM 741 O O . ASP A 1 90 ? 0.957 -2.153 -8.662 1.00 95.69 90 ASP A O 1
ATOM 745 N N . HIS A 1 91 ? 0.894 -1.744 -6.458 1.00 95.94 91 HIS A N 1
ATOM 746 C CA . HIS A 1 91 ? 1.574 -0.455 -6.566 1.00 95.94 91 HIS A CA 1
ATOM 747 C C . HIS A 1 91 ? 2.992 -0.589 -7.130 1.00 95.94 91 HIS A C 1
ATOM 749 O O . HIS A 1 91 ? 3.380 0.170 -8.024 1.00 95.94 91 HIS A O 1
ATOM 755 N N . CYS A 1 92 ? 3.772 -1.548 -6.624 1.00 95.94 92 CYS A N 1
ATOM 756 C CA . CYS A 1 92 ? 5.137 -1.746 -7.095 1.00 95.94 92 CYS A CA 1
ATOM 757 C C . CYS A 1 92 ? 5.182 -2.338 -8.501 1.00 95.94 92 CYS A C 1
ATOM 759 O O . CYS A 1 92 ? 6.069 -1.969 -9.264 1.00 95.94 92 CYS A O 1
ATOM 761 N N . PHE A 1 93 ? 4.222 -3.182 -8.877 1.00 96.38 93 PHE A N 1
ATOM 762 C CA . PHE A 1 93 ? 4.123 -3.697 -10.237 1.00 96.38 93 PHE A CA 1
ATOM 763 C C . PHE A 1 93 ? 3.902 -2.560 -11.241 1.00 96.38 93 PHE A C 1
ATOM 765 O O . PHE A 1 93 ? 4.710 -2.387 -12.147 1.00 96.38 93 PHE A O 1
ATOM 772 N N . VAL A 1 94 ? 2.886 -1.716 -11.017 1.00 95.81 94 VAL A N 1
ATOM 773 C CA . VAL A 1 94 ? 2.569 -0.578 -11.902 1.00 95.81 94 VAL A CA 1
ATOM 774 C C . VAL A 1 94 ? 3.705 0.448 -11.965 1.00 95.81 94 VAL A C 1
ATOM 776 O O . VAL A 1 94 ? 3.910 1.081 -12.995 1.00 95.81 94 VAL A O 1
ATOM 779 N N . SER A 1 95 ? 4.443 0.629 -10.868 1.00 95.12 95 SER A N 1
ATOM 780 C CA . SER A 1 95 ? 5.498 1.647 -10.792 1.00 95.12 95 SER A CA 1
ATOM 781 C C . SER A 1 95 ? 6.852 1.184 -11.333 1.00 95.12 95 SER A C 1
ATOM 783 O O . SER A 1 95 ? 7.676 2.030 -11.676 1.00 95.12 95 SER A O 1
ATOM 785 N N . CYS A 1 96 ? 7.121 -0.126 -11.339 1.00 96.00 96 CYS A N 1
ATOM 786 C CA . CYS A 1 96 ? 8.456 -0.660 -11.613 1.00 96.00 96 CYS A CA 1
ATOM 787 C C . CYS A 1 96 ? 8.549 -1.615 -12.798 1.00 96.00 96 CYS A C 1
ATOM 789 O O . CYS A 1 96 ? 9.672 -1.812 -13.247 1.00 96.00 96 CYS A O 1
ATOM 791 N N . ILE A 1 97 ? 7.452 -2.226 -13.255 1.00 95.56 97 ILE A N 1
ATOM 792 C CA . ILE A 1 97 ? 7.460 -3.142 -14.402 1.00 95.56 97 ILE A CA 1
ATOM 793 C C . ILE A 1 97 ? 6.997 -2.378 -15.634 1.00 95.56 97 ILE A C 1
ATOM 795 O O . ILE A 1 97 ? 5.812 -2.073 -15.777 1.00 95.56 97 ILE A O 1
ATOM 799 N N . ASP A 1 98 ? 7.947 -2.051 -16.500 1.00 93.19 98 ASP A N 1
ATOM 800 C CA . ASP A 1 98 ? 7.713 -1.297 -17.731 1.00 93.19 98 ASP A CA 1
ATOM 801 C C . ASP A 1 98 ? 8.090 -2.081 -18.998 1.00 93.19 98 ASP A C 1
ATOM 803 O O . ASP A 1 98 ? 7.665 -1.697 -20.092 1.00 93.19 98 ASP A O 1
ATOM 807 N N . ASP A 1 99 ? 8.807 -3.204 -18.870 1.00 88.38 99 ASP A N 1
ATOM 808 C CA . ASP A 1 99 ? 9.248 -4.027 -19.993 1.00 88.38 99 ASP A CA 1
ATOM 809 C C . ASP A 1 99 ? 8.527 -5.386 -20.031 1.00 88.38 99 ASP A C 1
ATOM 811 O O . ASP A 1 99 ? 8.624 -6.217 -19.130 1.00 88.38 99 ASP A O 1
ATOM 815 N N . PHE A 1 100 ? 7.819 -5.640 -21.135 1.00 93.00 100 PHE A N 1
ATOM 816 C CA . PHE A 1 100 ? 7.091 -6.891 -21.385 1.00 93.00 100 PHE A CA 1
ATOM 817 C C . PHE A 1 100 ? 7.725 -7.747 -22.493 1.00 93.00 100 PHE A C 1
ATOM 819 O O . PHE A 1 100 ? 7.087 -8.661 -23.019 1.00 93.00 100 PHE A O 1
ATOM 826 N N . THR A 1 101 ? 8.972 -7.468 -22.881 1.00 92.81 101 THR A N 1
ATOM 827 C CA . THR A 1 101 ? 9.679 -8.215 -23.936 1.00 92.81 101 THR A CA 1
ATOM 828 C C . THR A 1 101 ? 10.198 -9.580 -23.476 1.00 92.81 101 THR A C 1
ATOM 830 O O . THR A 1 101 ? 10.486 -10.441 -24.311 1.00 92.81 101 THR A O 1
ATOM 833 N N . SER A 1 102 ? 10.290 -9.821 -22.163 1.00 89.94 102 SER A N 1
ATOM 834 C CA . SER A 1 102 ? 10.792 -11.075 -21.596 1.00 89.94 102 SER A CA 1
ATOM 835 C C . SER A 1 102 ? 9.932 -11.580 -20.430 1.00 89.94 102 SER A C 1
ATOM 837 O O . SER A 1 102 ? 9.166 -10.837 -19.826 1.00 89.94 102 SER A O 1
ATOM 839 N N . LYS A 1 103 ? 10.044 -12.876 -20.106 1.00 89.44 103 LYS A N 1
ATOM 840 C CA . LYS A 1 103 ? 9.324 -13.488 -18.968 1.00 89.44 103 LYS A CA 1
ATOM 841 C C . LYS A 1 103 ? 10.009 -13.260 -17.619 1.00 89.44 103 LYS A C 1
ATOM 843 O O . LYS A 1 103 ? 9.481 -13.683 -16.594 1.00 89.44 103 LYS A O 1
ATOM 848 N N . SER A 1 104 ? 11.212 -12.702 -17.629 1.00 91.94 104 SER A N 1
ATOM 849 C CA . SER A 1 104 ? 12.051 -12.505 -16.452 1.00 91.94 104 SER A CA 1
ATOM 850 C C . SER A 1 104 ? 12.212 -11.023 -16.176 1.00 91.94 104 SER A C 1
ATOM 852 O O . SER A 1 104 ? 12.355 -10.236 -17.105 1.00 91.94 104 SER A O 1
ATOM 854 N N . LEU A 1 105 ? 12.267 -10.657 -14.902 1.00 92.94 105 LEU A N 1
ATOM 855 C CA . LEU A 1 105 ? 12.555 -9.284 -14.518 1.00 92.94 105 LEU A CA 1
ATOM 856 C C . LEU A 1 105 ? 13.984 -8.911 -14.903 1.00 92.94 105 LEU A C 1
ATOM 858 O O . LEU A 1 105 ? 14.930 -9.659 -14.639 1.00 92.94 105 LEU A O 1
ATOM 862 N N . SER A 1 106 ? 14.147 -7.726 -15.479 1.00 94.12 106 SER A N 1
ATOM 863 C CA . SER A 1 106 ? 15.463 -7.137 -15.689 1.00 94.12 106 SER A CA 1
ATOM 864 C C . SER A 1 106 ? 16.112 -6.751 -14.349 1.00 94.12 106 SER A C 1
ATOM 866 O O . SER A 1 106 ? 15.462 -6.627 -13.301 1.00 94.12 106 SER A O 1
ATOM 868 N N . SER A 1 107 ? 17.426 -6.514 -14.362 1.00 95.56 107 SER A N 1
ATOM 869 C CA . SER A 1 107 ? 18.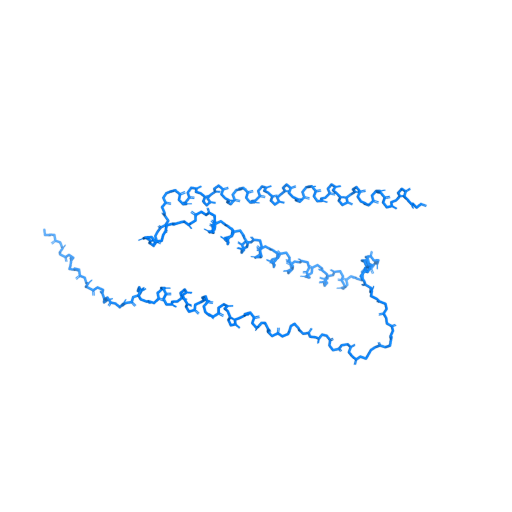146 -6.017 -13.179 1.00 95.56 107 SER A CA 1
ATOM 870 C C . SER A 1 107 ? 17.631 -4.645 -12.721 1.00 95.56 107 SER A C 1
ATOM 872 O O . SER A 1 107 ? 17.585 -4.366 -11.520 1.00 95.56 107 SER A O 1
ATOM 874 N N . ARG A 1 108 ? 17.185 -3.806 -13.668 1.00 95.75 108 ARG A N 1
ATOM 875 C CA . ARG A 1 108 ? 16.588 -2.491 -13.407 1.00 95.75 108 ARG A CA 1
ATOM 876 C C . ARG A 1 108 ? 15.268 -2.616 -12.648 1.00 95.75 108 ARG A C 1
ATOM 878 O O . ARG A 1 108 ? 15.109 -1.964 -11.615 1.00 95.75 108 ARG A O 1
ATOM 885 N N . GLU A 1 109 ? 14.361 -3.460 -13.131 1.00 95.12 109 GLU A N 1
ATOM 886 C CA . GLU A 1 109 ? 13.045 -3.687 -12.520 1.00 95.12 109 GLU A CA 1
ATOM 887 C C . GLU A 1 109 ? 13.187 -4.322 -11.136 1.00 95.12 109 GLU A C 1
ATOM 889 O O . GLU A 1 109 ? 12.616 -3.831 -10.164 1.00 95.12 109 GLU A O 1
ATOM 894 N N . THR A 1 110 ? 14.053 -5.332 -11.002 1.00 95.62 110 THR A N 1
ATOM 895 C CA . THR A 1 110 ? 14.352 -5.972 -9.710 1.00 95.62 110 THR A CA 1
ATOM 896 C C . THR A 1 110 ? 14.868 -4.954 -8.684 1.00 95.62 110 THR A C 1
ATOM 898 O O . THR A 1 110 ? 14.408 -4.912 -7.540 1.00 95.62 110 THR A O 1
ATOM 901 N N . GLY A 1 111 ? 15.787 -4.072 -9.097 1.00 97.62 111 GLY A N 1
ATOM 902 C CA . GLY A 1 111 ? 16.276 -2.984 -8.252 1.00 97.62 111 GLY A CA 1
ATOM 903 C C . GLY A 1 111 ? 15.194 -1.957 -7.897 1.00 97.62 111 GLY A C 1
ATOM 904 O O . GLY A 1 111 ? 15.186 -1.437 -6.780 1.00 97.62 111 GLY A O 1
ATOM 905 N N . CYS A 1 112 ? 14.271 -1.666 -8.819 1.00 97.75 112 CYS A N 1
ATOM 906 C CA . CYS A 1 112 ? 13.134 -0.783 -8.566 1.00 97.75 112 CYS A CA 1
ATOM 907 C C . CYS A 1 112 ? 12.178 -1.375 -7.524 1.00 97.75 112 CYS A C 1
ATOM 909 O O . CYS A 1 112 ? 11.858 -0.689 -6.553 1.00 97.75 112 CYS A O 1
ATOM 911 N N . ILE A 1 113 ? 11.790 -2.647 -7.664 1.00 97.44 113 ILE A N 1
ATOM 912 C CA . ILE A 1 113 ? 10.858 -3.325 -6.748 1.00 97.44 113 ILE A CA 1
ATOM 913 C C . ILE A 1 113 ? 11.396 -3.310 -5.316 1.00 97.44 113 ILE A C 1
ATOM 915 O O . ILE A 1 113 ? 10.663 -2.954 -4.397 1.00 97.44 113 ILE A O 1
ATOM 919 N N . SER A 1 114 ? 12.681 -3.621 -5.121 1.00 97.19 114 SER A N 1
ATOM 920 C CA . SER A 1 114 ? 13.305 -3.604 -3.789 1.00 97.19 114 SER A CA 1
ATOM 921 C C . SER A 1 114 ? 13.175 -2.233 -3.107 1.00 97.19 114 SER A C 1
ATOM 923 O O . SER A 1 114 ? 12.718 -2.133 -1.965 1.00 97.19 114 SER A O 1
ATOM 925 N N . ARG A 1 115 ? 13.468 -1.149 -3.840 1.00 98.00 115 ARG A N 1
ATOM 926 C CA . ARG A 1 115 ? 13.308 0.225 -3.336 1.00 98.00 115 ARG A CA 1
ATOM 927 C C . ARG A 1 115 ? 11.843 0.608 -3.133 1.00 98.00 115 ARG A C 1
ATOM 929 O O . ARG A 1 115 ? 11.532 1.296 -2.164 1.00 98.00 115 ARG A O 1
ATOM 936 N N . CYS A 1 116 ? 10.951 0.177 -4.024 1.00 97.69 116 CYS A N 1
ATOM 937 C CA . CYS A 1 116 ? 9.517 0.427 -3.913 1.00 97.69 116 CYS A CA 1
ATOM 938 C C . CYS A 1 116 ? 8.946 -0.186 -2.632 1.00 97.69 116 CYS A C 1
ATOM 940 O O . CYS A 1 116 ? 8.280 0.505 -1.862 1.00 97.69 116 CYS A O 1
ATOM 942 N N . VAL A 1 117 ? 9.277 -1.451 -2.355 1.00 96.75 117 VAL A N 1
ATOM 943 C CA . VAL A 1 117 ? 8.793 -2.154 -1.165 1.00 96.75 117 VAL A CA 1
ATOM 944 C C . VAL A 1 117 ? 9.291 -1.484 0.112 1.00 96.75 117 VAL A C 1
ATOM 946 O O . VAL A 1 117 ? 8.494 -1.207 1.008 1.00 96.75 117 VAL A O 1
ATOM 949 N N . GLN A 1 118 ? 10.584 -1.151 0.178 1.00 96.88 118 GLN A N 1
ATOM 950 C CA . GLN A 1 118 ? 11.146 -0.407 1.308 1.00 96.88 118 GLN A CA 1
ATOM 951 C C . GLN A 1 118 ? 10.436 0.935 1.503 1.00 96.88 118 GLN A C 1
ATOM 953 O O . GLN A 1 118 ? 9.968 1.237 2.600 1.00 96.88 118 GLN A O 1
ATOM 958 N N . LYS A 1 119 ? 10.296 1.723 0.428 1.00 97.06 119 LYS A N 1
ATOM 959 C CA . LYS A 1 119 ? 9.616 3.021 0.469 1.00 97.06 119 LYS A CA 1
ATOM 960 C C . LYS A 1 119 ? 8.194 2.886 0.998 1.00 97.06 119 LYS A C 1
ATOM 962 O O . LYS A 1 119 ? 7.792 3.697 1.830 1.00 97.06 119 LYS A O 1
ATOM 967 N N . GLN A 1 120 ? 7.443 1.886 0.543 1.00 94.25 120 GLN A N 1
ATOM 968 C CA . GLN A 1 120 ? 6.058 1.724 0.960 1.00 94.25 120 GLN A CA 1
ATOM 969 C C . GLN A 1 120 ? 5.950 1.323 2.430 1.00 94.25 120 GLN A C 1
ATOM 971 O O . GLN A 1 120 ? 5.153 1.910 3.153 1.00 94.25 120 GLN A O 1
ATOM 976 N N . MET A 1 121 ? 6.803 0.420 2.916 1.00 93.12 121 MET A N 1
ATOM 977 C CA . MET A 1 121 ? 6.815 0.047 4.336 1.00 93.12 121 MET A CA 1
ATOM 978 C C . MET A 1 121 ? 7.131 1.241 5.245 1.00 93.12 121 MET A C 1
ATOM 980 O O . MET A 1 121 ? 6.394 1.501 6.197 1.00 93.12 121 MET A O 1
ATOM 984 N N . PHE A 1 122 ? 8.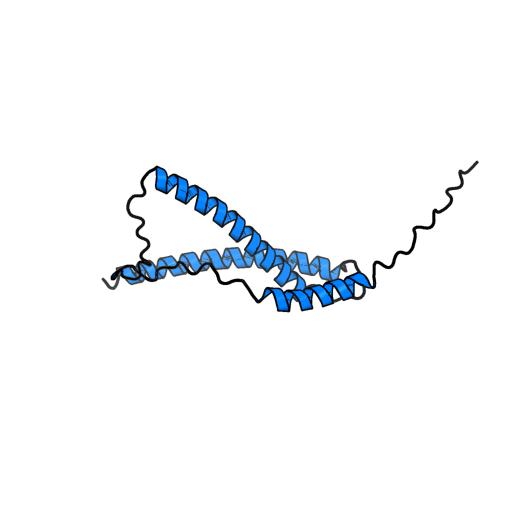155 2.034 4.912 1.00 95.75 122 PHE A N 1
ATOM 985 C CA . PHE A 1 122 ? 8.469 3.253 5.667 1.00 95.75 122 PHE A CA 1
ATOM 986 C C . PHE A 1 122 ? 7.371 4.316 5.556 1.00 95.75 122 PHE A C 1
ATOM 988 O O . PHE A 1 122 ? 7.094 5.027 6.523 1.00 95.75 122 PHE A O 1
ATOM 995 N N . SER A 1 123 ? 6.712 4.414 4.398 1.00 94.62 123 SER A N 1
ATOM 996 C CA . SER A 1 123 ? 5.590 5.337 4.200 1.00 94.62 123 SER A CA 1
ATOM 997 C C . SER A 1 123 ? 4.411 4.959 5.091 1.00 94.62 123 SER A C 1
ATOM 999 O O . SER A 1 123 ? 3.882 5.823 5.783 1.00 94.62 123 SER A O 1
ATOM 1001 N N . GLN A 1 124 ? 4.055 3.674 5.154 1.00 91.62 124 GLN A N 1
ATOM 1002 C CA . GLN A 1 124 ? 2.983 3.188 6.023 1.00 91.62 124 GLN A CA 1
ATOM 1003 C C . GLN A 1 124 ? 3.293 3.422 7.507 1.00 91.62 124 GLN A C 1
ATOM 1005 O O . GLN A 1 124 ? 2.418 3.879 8.244 1.00 91.62 124 GLN A O 1
ATOM 1010 N N . GLN A 1 125 ? 4.536 3.186 7.944 1.00 93.81 125 GLN A N 1
ATOM 1011 C CA . GLN A 1 125 ? 4.953 3.475 9.319 1.00 93.81 125 GLN A CA 1
ATOM 1012 C C . GLN A 1 125 ? 4.808 4.966 9.645 1.00 93.81 125 GLN A C 1
ATOM 1014 O O . GLN A 1 125 ? 4.163 5.336 10.626 1.00 93.81 125 GLN A O 1
ATOM 1019 N N . ARG A 1 126 ? 5.352 5.834 8.789 1.00 95.44 126 ARG A N 1
ATOM 1020 C CA .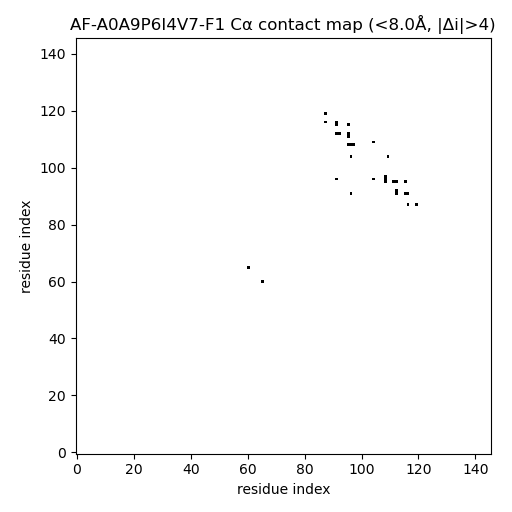 ARG A 1 126 ? 5.296 7.282 9.000 1.00 95.44 126 ARG A CA 1
ATOM 1021 C C . ARG A 1 126 ? 3.860 7.806 8.988 1.00 95.44 126 ARG A C 1
ATOM 1023 O O . ARG A 1 126 ? 3.524 8.679 9.784 1.00 95.44 126 ARG A O 1
ATOM 1030 N N . LEU A 1 127 ? 3.008 7.290 8.101 1.00 95.38 127 LEU A N 1
ATOM 1031 C CA . LEU A 1 127 ? 1.585 7.636 8.077 1.00 95.38 127 LEU A CA 1
ATOM 1032 C C . LEU A 1 127 ? 0.890 7.225 9.379 1.00 95.38 127 LEU A C 1
ATOM 1034 O O . LEU A 1 127 ? 0.117 8.015 9.915 1.00 95.38 127 LEU A O 1
ATOM 1038 N N . SER A 1 128 ? 1.205 6.045 9.920 1.00 93.06 128 SER A N 1
ATOM 1039 C CA . SER A 1 128 ? 0.681 5.599 11.216 1.00 93.06 128 SER A CA 1
ATOM 1040 C C . SER A 1 128 ? 1.081 6.542 12.354 1.00 93.06 128 SER A C 1
ATOM 1042 O O . SER A 1 128 ? 0.227 6.925 13.150 1.00 93.06 128 SER A O 1
ATOM 1044 N N . GLU A 1 129 ? 2.348 6.956 12.424 1.00 95.69 129 GLU A N 1
ATOM 1045 C CA . GLU A 1 129 ? 2.833 7.897 13.447 1.00 95.69 129 GLU A CA 1
ATOM 1046 C C . GLU A 1 129 ? 2.089 9.239 13.374 1.00 95.69 129 GLU A C 1
ATOM 1048 O O . GLU A 1 129 ? 1.544 9.711 14.370 1.00 95.69 129 GLU A O 1
ATOM 1053 N N . ARG A 1 130 ? 1.976 9.825 12.173 1.00 96.75 130 ARG A N 1
ATOM 1054 C CA . ARG A 1 130 ? 1.272 11.106 11.987 1.00 96.75 130 ARG A CA 1
ATOM 1055 C C . ARG A 1 130 ? -0.220 11.002 12.278 1.00 96.75 130 ARG A C 1
ATOM 1057 O O . ARG A 1 130 ? -0.809 11.937 12.814 1.00 96.75 130 ARG A O 1
ATOM 1064 N N . PHE A 1 131 ? -0.835 9.871 11.945 1.00 95.81 131 PHE A N 1
ATOM 1065 C CA . PHE A 1 131 ? -2.240 9.633 12.251 1.00 95.81 131 PHE A CA 1
ATOM 1066 C C . PHE A 1 131 ? -2.487 9.573 13.764 1.00 95.81 131 PHE A C 1
ATOM 1068 O O . PHE A 1 131 ? -3.449 10.167 14.249 1.00 95.81 131 PHE A O 1
ATOM 1075 N N . GLN A 1 132 ? -1.603 8.917 14.521 1.00 94.12 132 GLN A N 1
ATOM 1076 C CA . GLN A 1 132 ? -1.691 8.872 15.983 1.00 94.12 132 GLN A CA 1
ATOM 1077 C C . GLN A 1 132 ? -1.535 10.265 16.605 1.00 94.12 132 GLN A C 1
ATOM 1079 O O . GLN A 1 132 ? -2.336 10.636 17.464 1.00 94.12 132 GLN A O 1
ATOM 1084 N N . GLU A 1 133 ? -0.568 11.057 16.130 1.00 95.12 133 GLU A N 1
ATOM 1085 C CA . GLU A 1 133 ? -0.391 12.452 16.555 1.00 95.12 133 GLU A CA 1
ATOM 1086 C C . GLU A 1 133 ? -1.662 13.281 16.309 1.00 95.12 133 GLU A C 1
ATOM 1088 O O . GLU A 1 133 ? -2.138 13.982 17.204 1.00 95.12 133 GLU A O 1
ATOM 1093 N N . HIS A 1 134 ? -2.250 13.173 15.114 1.00 94.38 134 HIS A N 1
ATOM 1094 C CA . HIS A 1 134 ? -3.446 13.930 14.749 1.00 94.38 134 HIS A CA 1
ATOM 1095 C C . HIS A 1 134 ? -4.682 13.511 15.558 1.00 94.38 134 HIS A C 1
ATOM 1097 O O . HIS A 1 134 ? -5.442 14.359 16.026 1.00 94.38 134 HIS A O 1
ATOM 1103 N N . ASN A 1 135 ? -4.870 12.208 15.777 1.00 93.12 135 ASN A N 1
ATOM 1104 C CA . ASN A 1 135 ? -5.987 11.691 16.565 1.00 93.12 135 ASN A CA 1
ATOM 1105 C C . ASN A 1 135 ? -5.908 12.136 18.041 1.00 93.12 135 ASN A C 1
ATOM 1107 O O . ASN A 1 135 ? -6.925 12.482 18.649 1.00 93.12 135 ASN A O 1
ATOM 1111 N N . ALA A 1 136 ? -4.697 12.186 18.609 1.00 93.12 136 ALA A N 1
ATOM 1112 C CA . ALA A 1 136 ? -4.471 12.705 19.956 1.00 93.12 136 ALA A CA 1
ATOM 1113 C C . ALA A 1 136 ? -4.789 14.208 20.053 1.00 93.12 136 ALA A C 1
ATOM 1115 O O . ALA A 1 136 ? -5.480 14.630 20.980 1.00 93.12 136 ALA A O 1
ATOM 1116 N N . GLN A 1 137 ? -4.355 15.007 19.069 1.00 92.69 137 GLN A N 1
ATOM 1117 C CA . GLN A 1 137 ? -4.670 16.440 19.000 1.00 92.69 137 GLN A CA 1
ATOM 1118 C C . GLN A 1 137 ? -6.178 16.695 18.911 1.00 92.69 137 GLN A C 1
ATOM 1120 O O . GLN A 1 137 ? -6.700 17.535 19.639 1.00 92.69 137 GLN A O 1
ATOM 1125 N N . MET A 1 138 ? -6.889 15.944 18.066 1.00 92.12 138 MET A N 1
ATOM 1126 C CA . MET A 1 138 ? -8.342 16.063 17.915 1.00 92.12 138 MET A CA 1
ATOM 1127 C C . MET A 1 138 ? -9.081 15.743 19.222 1.00 92.12 138 MET A C 1
ATOM 1129 O O . MET A 1 138 ? -10.008 16.453 19.608 1.00 92.12 138 MET A O 1
ATOM 1133 N N . THR A 1 139 ? -8.640 14.705 19.938 1.00 91.75 139 THR A N 1
ATOM 1134 C CA . THR A 1 139 ? -9.216 14.331 21.238 1.00 91.75 139 THR A CA 1
ATOM 1135 C C . THR A 1 139 ? -8.977 15.419 22.290 1.00 91.75 139 THR A C 1
ATOM 1137 O O . THR A 1 139 ? -9.892 15.761 23.037 1.00 91.75 139 THR A O 1
ATOM 1140 N N . ALA A 1 140 ? -7.778 16.011 22.318 1.00 90.44 140 ALA A N 1
ATOM 1141 C CA . ALA A 1 140 ? -7.450 17.108 23.228 1.00 90.44 140 ALA A CA 1
ATOM 1142 C C . ALA A 1 140 ? -8.260 18.383 22.929 1.00 90.44 140 ALA A C 1
ATOM 1144 O O 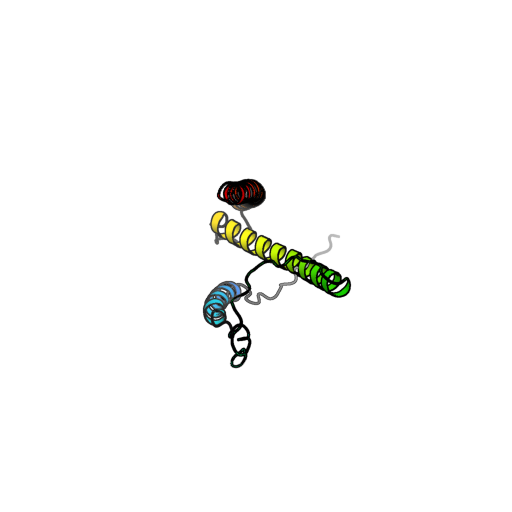. ALA A 1 140 ? -8.741 19.038 23.851 1.00 90.44 140 ALA A O 1
ATOM 1145 N N . GLN A 1 141 ? -8.474 18.711 21.650 1.00 88.12 141 GLN A N 1
ATOM 1146 C CA . GLN A 1 141 ? -9.310 19.847 21.244 1.00 88.12 141 GLN A CA 1
ATOM 1147 C C . GLN A 1 141 ? -10.777 19.662 21.650 1.00 88.12 141 GLN A C 1
ATOM 1149 O O . GLN A 1 141 ? -11.408 20.611 22.110 1.00 88.12 141 GLN A O 1
ATOM 1154 N N . MET A 1 142 ? -11.318 18.442 21.547 1.00 83.06 142 MET A N 1
ATOM 1155 C CA . MET A 1 142 ? -12.682 18.153 22.006 1.00 83.06 142 MET A CA 1
ATOM 1156 C C . MET A 1 142 ? -12.860 18.326 23.522 1.00 83.06 142 MET A C 1
ATOM 1158 O O . MET A 1 142 ? -13.956 18.666 23.956 1.00 83.06 142 MET A O 1
ATOM 1162 N N . GLN A 1 143 ? -11.806 18.124 24.318 1.00 78.75 143 GLN A N 1
ATOM 1163 C CA . GLN A 1 143 ? -11.842 18.333 25.772 1.00 78.75 143 GLN A CA 1
ATOM 1164 C C . GLN A 1 143 ? -11.710 19.806 26.176 1.00 78.75 143 GLN A C 1
ATOM 1166 O O . GLN A 1 143 ? -12.153 20.165 27.257 1.00 78.75 143 GLN A O 1
ATOM 1171 N N . GLN A 1 144 ? -11.109 20.657 25.339 1.00 73.81 144 GLN A N 1
ATOM 1172 C CA . GLN A 1 144 ? -10.978 22.091 25.631 1.00 73.81 144 GLN A CA 1
ATOM 1173 C C . GLN A 1 144 ? -12.245 22.899 25.331 1.00 73.81 144 GLN A C 1
ATOM 1175 O O . GLN A 1 144 ? -12.398 24.000 25.851 1.00 73.81 144 GLN A O 1
ATOM 1180 N N . ASN A 1 145 ? -13.132 22.378 24.483 1.00 63.69 145 ASN A N 1
ATOM 1181 C CA . ASN A 1 145 ? -14.348 23.065 24.044 1.00 63.69 145 ASN A CA 1
ATOM 1182 C C . ASN A 1 145 ? -15.607 22.612 24.814 1.00 63.69 145 ASN A C 1
ATOM 1184 O O . ASN A 1 145 ? -16.723 22.779 24.314 1.00 63.69 145 ASN A O 1
ATOM 1188 N N . GLN A 1 146 ? -15.422 22.011 25.992 1.00 52.59 146 GLN A N 1
ATOM 1189 C CA . GLN A 1 146 ? -16.458 21.516 26.900 1.00 52.59 146 GLN A CA 1
ATOM 1190 C C . GLN A 1 146 ? -16.167 22.018 28.314 1.00 52.59 146 GLN A C 1
ATOM 1192 O O . GLN A 1 146 ? -17.144 22.364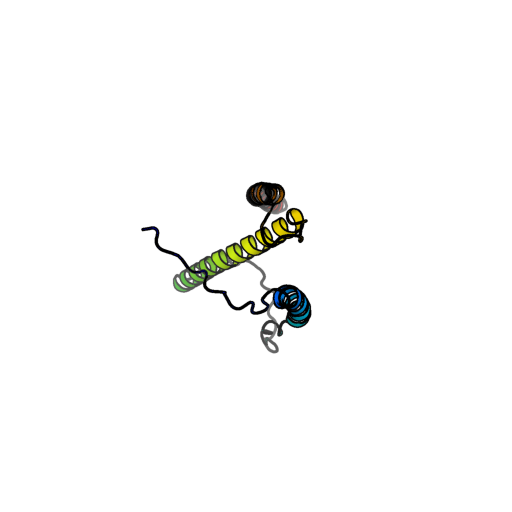 29.011 1.00 52.59 146 GLN A O 1
#

Organism: NCBI:txid1095194

pLDDT: mean 74.63, std 20.36, range [41.91, 98.0]